Protein AF-A0A5D0UAW6-F1 (afdb_monomer_lite)

Sequence (133 aa):
MSIEPGSQIHQHVTAVAGTAYGVIGADLHVFGDGTPLYLLEEHRPSAVPDRAWLRELPSRMLNAGAGVVAFTGRNHERDELHAWREAGPRLAVRWLHAPGGQGKTRLADHIAAQAAADGWKVVVAVPHVGTPQ

Secondary structure (DSSP, 8-state):
-PPP------EEEEEETTEEEEEETTEEEEEETTEESEEEEE--PPPPPPHHHHHS-HHHHT-GGG--S-----HHHHHHHHHHHHHS-SS--------TTS-HHHHHHHHHHHHHHTT---EEEEEP-----

Foldseek 3Di:
DDDPDPDDWDKDWDDDPQWIWIATPNDTFIDRNNDGQWDKDFDDQQPQPDPVVCVVDVVSVVPLSNCPDPDDDPVVVLVVVVCCVPVPDPDDDDDDDDDPPPCSVVSVSVSQVVCVVVVDGDIDIDGDPPDDD

pLDDT: mean 70.13, std 14.57, range [38.91, 91.12]

Structure (mmCIF, N/CA/C/O backbone):
data_AF-A0A5D0UAW6-F1
#
_entry.id   AF-A0A5D0UAW6-F1
#
loop_
_atom_site.group_PDB
_atom_site.id
_atom_site.type_symbol
_atom_site.label_atom_id
_atom_site.label_alt_id
_atom_site.label_comp_id
_atom_site.label_asym_id
_atom_site.label_entity_id
_atom_site.label_seq_id
_atom_site.pdbx_PDB_ins_code
_atom_site.Cartn_x
_atom_site.Cartn_y
_atom_site.Cartn_z
_atom_site.occupancy
_atom_site.B_iso_or_equiv
_atom_site.auth_seq_id
_atom_site.auth_comp_id
_atom_site.auth_asym_id
_atom_site.auth_atom_id
_atom_site.pdbx_PDB_model_num
ATOM 1 N N . MET A 1 1 ? -47.775 -3.392 7.592 1.00 39.91 1 MET A N 1
ATOM 2 C CA . MET A 1 1 ? -46.657 -3.721 6.686 1.00 39.91 1 MET A CA 1
ATOM 3 C C . MET A 1 1 ? -45.847 -2.445 6.523 1.00 39.91 1 MET A C 1
ATOM 5 O O . MET A 1 1 ? -46.218 -1.603 5.719 1.00 39.91 1 MET A O 1
ATOM 9 N N . SER A 1 2 ? -44.872 -2.229 7.411 1.00 41.38 2 SER A N 1
ATOM 10 C CA . SER A 1 2 ? -44.042 -1.016 7.420 1.00 41.38 2 SER A CA 1
ATOM 11 C C . SER A 1 2 ? -42.870 -1.196 6.467 1.00 41.38 2 SER A C 1
ATOM 13 O O . SER A 1 2 ? -42.195 -2.220 6.513 1.00 41.38 2 SER A O 1
ATOM 15 N N . ILE A 1 3 ? -42.666 -0.208 5.604 1.00 51.91 3 ILE A N 1
ATOM 16 C CA . ILE A 1 3 ? -41.538 -0.113 4.682 1.00 51.91 3 ILE A CA 1
ATOM 17 C C . ILE A 1 3 ? -40.394 0.516 5.483 1.00 51.91 3 ILE A C 1
ATOM 19 O O . ILE A 1 3 ? -40.563 1.619 6.006 1.00 51.91 3 ILE A O 1
ATOM 23 N N . GLU A 1 4 ? -39.273 -0.186 5.650 1.00 52.78 4 GLU A N 1
ATOM 24 C CA . GLU A 1 4 ? -38.093 0.402 6.290 1.00 52.78 4 GLU A CA 1
ATOM 25 C C . GLU A 1 4 ? -37.549 1.558 5.433 1.00 52.78 4 GLU A C 1
ATOM 27 O O . GLU A 1 4 ? -37.501 1.431 4.204 1.00 52.78 4 GLU A O 1
ATOM 32 N N . PRO A 1 5 ? -37.146 2.693 6.034 1.00 55.34 5 PRO A N 1
ATOM 33 C CA . PRO A 1 5 ? -36.522 3.776 5.290 1.00 55.34 5 PRO A CA 1
ATOM 34 C C . PRO A 1 5 ? -35.193 3.277 4.715 1.00 55.34 5 PRO A C 1
ATOM 36 O O . PRO A 1 5 ? -34.257 2.959 5.448 1.00 55.34 5 PRO A O 1
ATOM 39 N N . GLY A 1 6 ? -35.134 3.177 3.385 1.00 56.69 6 GLY A N 1
ATOM 40 C CA . GLY A 1 6 ? -33.933 2.780 2.662 1.00 56.69 6 GLY A CA 1
ATOM 41 C C . GLY A 1 6 ? -32.744 3.657 3.053 1.00 56.69 6 GLY A C 1
ATOM 42 O O . GLY A 1 6 ? -32.873 4.874 3.172 1.00 56.69 6 GLY A O 1
ATOM 43 N N . SER A 1 7 ? -31.595 3.014 3.267 1.00 62.44 7 SER A N 1
ATOM 44 C CA . SER A 1 7 ? -30.302 3.652 3.521 1.00 62.44 7 SER A CA 1
ATOM 45 C C . SER A 1 7 ? -30.101 4.865 2.604 1.00 62.44 7 SER A C 1
ATOM 47 O O . SER A 1 7 ? -30.024 4.736 1.383 1.00 62.44 7 SER A O 1
ATOM 49 N N . GLN A 1 8 ? -30.054 6.057 3.198 1.00 68.88 8 GLN A N 1
ATOM 50 C CA . GLN A 1 8 ? -29.814 7.295 2.471 1.00 68.88 8 GLN A CA 1
ATOM 51 C C . GLN A 1 8 ? -28.344 7.333 2.035 1.00 68.88 8 GLN A C 1
ATOM 53 O O . GLN A 1 8 ? -27.440 7.398 2.868 1.00 68.88 8 GLN A O 1
ATOM 58 N N . ILE A 1 9 ? -28.094 7.276 0.726 1.00 66.81 9 ILE A N 1
ATOM 59 C CA . ILE A 1 9 ? -26.740 7.365 0.168 1.00 66.81 9 ILE A CA 1
ATOM 60 C C . ILE A 1 9 ? -26.354 8.845 0.066 1.00 66.81 9 ILE A C 1
ATOM 62 O O . ILE A 1 9 ? -26.978 9.610 -0.668 1.00 66.81 9 ILE A O 1
ATOM 66 N N . HIS A 1 10 ? -25.320 9.250 0.806 1.00 67.31 10 HIS A N 1
ATOM 67 C CA . HIS A 1 10 ? -24.727 10.584 0.715 1.00 67.31 10 HIS A CA 1
ATOM 68 C C . HIS A 1 10 ? -23.546 10.564 -0.258 1.00 67.31 10 HIS A C 1
ATOM 70 O O . HIS A 1 10 ? -22.573 9.843 -0.038 1.00 67.31 10 HIS A O 1
ATOM 76 N N . GLN A 1 11 ? -23.628 11.378 -1.310 1.00 69.25 11 GLN A N 1
ATOM 77 C CA . GLN A 1 11 ? -22.582 11.537 -2.318 1.00 69.25 11 GLN A CA 1
ATOM 78 C C . GLN A 1 11 ? -22.087 12.987 -2.333 1.00 69.25 11 GLN A C 1
ATOM 80 O O . GLN A 1 11 ? -22.890 13.919 -2.347 1.00 69.25 11 GLN A O 1
ATOM 85 N N . HIS A 1 12 ? -20.767 13.179 -2.353 1.00 67.12 12 HIS A N 1
ATOM 86 C CA . HIS A 1 12 ? -20.140 14.493 -2.530 1.00 67.12 12 HIS A CA 1
ATOM 87 C C . HIS A 1 12 ? -19.435 14.529 -3.885 1.00 67.12 12 HIS A C 1
ATOM 89 O O . HIS A 1 12 ? -18.561 13.697 -4.120 1.00 67.12 12 HIS A O 1
ATOM 95 N N . VAL A 1 13 ? -19.821 15.459 -4.767 1.00 72.38 13 VAL A N 1
ATOM 96 C CA . VAL A 1 13 ? -19.239 15.604 -6.111 1.00 72.38 13 VAL A CA 1
ATOM 97 C C . VAL A 1 13 ? -18.671 17.004 -6.297 1.00 72.38 13 VAL A C 1
ATOM 99 O O . VAL A 1 13 ? -19.409 17.983 -6.204 1.00 72.38 13 VAL A O 1
ATOM 102 N N . THR A 1 14 ? -17.385 17.089 -6.627 1.00 70.62 14 THR A N 1
ATOM 103 C CA . THR A 1 14 ? -16.693 18.345 -6.939 1.00 70.62 14 THR A CA 1
ATOM 104 C C . THR A 1 14 ? -16.177 18.291 -8.367 1.00 70.62 14 THR A C 1
ATOM 106 O O . THR A 1 14 ? -15.330 17.456 -8.668 1.00 70.62 14 THR A O 1
ATOM 109 N N . ALA A 1 15 ? -16.656 19.176 -9.244 1.00 70.81 15 ALA A N 1
ATOM 110 C CA . ALA A 1 15 ? -16.196 19.278 -10.629 1.00 70.81 15 ALA A CA 1
ATOM 111 C C . ALA A 1 15 ? -15.393 20.569 -10.847 1.00 70.81 15 ALA A C 1
ATOM 113 O O . ALA A 1 15 ? -15.895 21.664 -10.602 1.00 70.81 15 ALA A O 1
ATOM 114 N N . VAL A 1 16 ? -14.150 20.443 -11.313 1.00 63.53 16 VAL A N 1
ATOM 115 C CA . VAL A 1 16 ? -13.238 21.560 -11.594 1.00 63.53 16 VAL A CA 1
ATOM 116 C C . VAL A 1 16 ? -12.524 21.297 -12.917 1.00 63.53 16 VAL A C 1
ATOM 118 O O . VAL A 1 16 ? -11.873 20.269 -13.073 1.00 63.53 16 VAL A O 1
ATOM 121 N N . ALA A 1 17 ? -12.633 22.235 -13.865 1.00 57.81 17 ALA A N 1
ATOM 122 C CA . ALA A 1 17 ? -11.868 22.251 -15.120 1.00 57.81 17 ALA A CA 1
ATOM 123 C C . ALA A 1 17 ? -11.898 20.937 -15.942 1.00 57.81 17 ALA A C 1
ATOM 125 O O . ALA A 1 17 ? -10.888 20.545 -16.517 1.00 57.81 17 ALA A O 1
ATOM 126 N N . GLY A 1 18 ? -13.051 20.259 -16.008 1.00 59.44 18 GLY A N 1
ATOM 127 C CA . GLY A 1 18 ? -13.212 18.998 -16.756 1.00 59.44 18 GLY A CA 1
ATOM 128 C C . GLY A 1 18 ? -12.918 17.725 -15.952 1.00 59.44 18 GLY A C 1
ATOM 129 O O . GLY A 1 18 ? -13.060 16.628 -16.487 1.00 59.44 18 GLY A O 1
ATOM 130 N N . THR A 1 19 ? -12.575 17.865 -14.669 1.00 55.56 19 THR A N 1
ATOM 131 C CA . THR A 1 19 ? -12.339 16.751 -13.744 1.00 55.56 19 THR A CA 1
ATOM 132 C C . THR A 1 19 ? -13.393 16.753 -12.644 1.00 55.56 19 THR A C 1
ATOM 134 O O . THR A 1 19 ? -13.585 17.777 -11.989 1.00 55.56 19 THR A O 1
ATOM 137 N N . ALA A 1 20 ? -14.058 15.624 -12.403 1.00 66.75 20 ALA A N 1
ATOM 138 C CA . ALA A 1 20 ? -14.990 15.441 -11.295 1.00 66.75 20 ALA A CA 1
ATOM 139 C C . ALA A 1 20 ? -14.467 14.425 -10.271 1.00 66.75 20 ALA A C 1
ATOM 141 O O . ALA A 1 20 ? -14.036 13.331 -10.624 1.00 66.75 20 ALA A O 1
ATOM 142 N N . TYR A 1 21 ? -14.548 14.783 -8.993 1.00 68.06 21 TYR A N 1
ATOM 143 C CA . TYR A 1 21 ? -14.227 13.933 -7.850 1.00 68.06 21 TYR A CA 1
ATOM 144 C C . TYR A 1 21 ? -15.533 13.574 -7.147 1.00 68.06 21 TYR A C 1
ATOM 146 O O . TYR A 1 21 ? -16.244 14.475 -6.712 1.00 68.06 21 TYR A O 1
ATOM 154 N N . GLY A 1 22 ? -15.867 12.290 -7.052 1.00 71.62 22 GLY A N 1
ATOM 155 C CA . GLY A 1 22 ? -17.047 11.789 -6.352 1.00 71.62 22 GLY A CA 1
ATOM 156 C C . GLY A 1 22 ? -16.650 10.906 -5.177 1.00 71.62 22 GLY A C 1
ATOM 157 O O . GLY A 1 22 ? -15.844 10.006 -5.362 1.00 71.62 22 GLY A O 1
ATOM 158 N N . VAL A 1 23 ? -17.217 11.119 -3.990 1.00 65.00 23 VAL A N 1
ATOM 159 C CA . VAL A 1 23 ? -17.099 10.163 -2.874 1.00 65.00 23 VAL A CA 1
ATOM 160 C C . VAL A 1 23 ? -18.438 9.460 -2.676 1.00 65.00 23 VAL A C 1
ATOM 162 O O . VAL A 1 23 ? -19.427 10.128 -2.368 1.00 65.00 23 VAL A O 1
ATOM 165 N N . ILE A 1 24 ? -18.474 8.135 -2.855 1.00 69.50 24 ILE A N 1
ATOM 166 C CA . ILE A 1 24 ? -19.662 7.286 -2.652 1.00 69.50 24 ILE A CA 1
ATOM 167 C C . ILE A 1 24 ? -19.268 6.155 -1.710 1.00 69.50 24 ILE A C 1
ATOM 169 O O . ILE A 1 24 ? -18.373 5.386 -2.022 1.00 69.50 24 ILE A O 1
ATOM 173 N N . GLY A 1 25 ? -19.893 6.049 -0.536 1.00 57.22 25 GLY A N 1
ATOM 174 C CA . GLY A 1 25 ? -19.619 4.917 0.364 1.00 57.22 25 GLY A CA 1
ATOM 175 C C . GLY A 1 25 ? -18.151 4.774 0.807 1.00 57.22 25 GLY A C 1
ATOM 176 O O . GLY A 1 25 ? -17.753 3.676 1.173 1.00 57.22 25 GLY A O 1
ATOM 177 N N . ALA A 1 26 ? -17.390 5.880 0.816 1.00 55.69 26 ALA A N 1
ATOM 178 C CA . ALA A 1 26 ? -15.935 5.975 1.031 1.00 55.69 26 ALA A CA 1
ATOM 179 C C . ALA A 1 26 ? -15.029 5.660 -0.178 1.00 55.69 26 ALA A C 1
ATOM 181 O O . ALA A 1 26 ? -13.811 5.794 -0.058 1.00 55.69 26 ALA A O 1
ATOM 182 N N . ASP A 1 27 ? -15.596 5.364 -1.345 1.00 53.16 27 ASP A N 1
ATOM 183 C CA . ASP A 1 27 ? -14.846 5.201 -2.589 1.00 53.16 27 ASP A CA 1
ATOM 184 C C . ASP A 1 27 ? -14.652 6.558 -3.279 1.00 53.16 27 ASP A C 1
ATOM 186 O O . ASP A 1 27 ? -15.619 7.288 -3.514 1.00 53.16 27 ASP A O 1
ATOM 190 N N . LEU A 1 28 ? -13.399 6.912 -3.596 1.00 67.44 28 LEU A N 1
ATOM 191 C CA . LEU A 1 28 ? -13.067 8.096 -4.391 1.00 67.44 28 LEU A CA 1
ATOM 192 C C . LEU A 1 28 ? -13.106 7.743 -5.882 1.00 67.44 28 LEU A C 1
ATOM 194 O O . LEU A 1 28 ? -12.228 7.056 -6.400 1.00 67.44 28 LEU A O 1
ATOM 198 N N . HIS A 1 29 ? -14.088 8.287 -6.581 1.00 62.12 29 HIS A N 1
ATOM 199 C CA . HIS A 1 29 ? -14.189 8.267 -8.030 1.00 62.12 29 HIS A CA 1
ATOM 200 C C . HIS A 1 29 ? -13.548 9.529 -8.598 1.00 62.12 29 HIS A C 1
ATOM 202 O O . HIS A 1 29 ? -13.938 10.639 -8.236 1.00 62.12 29 HIS A O 1
ATOM 208 N N . VAL A 1 30 ? -12.591 9.373 -9.511 1.00 63.12 30 VAL A N 1
ATOM 209 C CA . VAL A 1 30 ? -12.059 10.491 -10.294 1.00 63.12 30 VAL A CA 1
ATOM 210 C C . VAL A 1 30 ? -12.454 10.279 -11.747 1.00 63.12 30 VAL A C 1
ATOM 212 O O . VAL A 1 30 ? -12.001 9.329 -12.384 1.00 63.12 30 VAL A O 1
ATOM 215 N N . PHE A 1 31 ? -13.317 11.156 -12.245 1.00 60.47 31 PHE A N 1
ATOM 216 C CA . PHE A 1 31 ? -13.723 11.225 -13.640 1.00 60.47 31 PHE A CA 1
ATOM 217 C C . PHE A 1 31 ? -12.933 12.356 -14.298 1.00 60.47 31 PHE A C 1
ATOM 219 O O . PHE A 1 31 ? -13.202 13.528 -14.043 1.00 60.47 31 PHE A O 1
ATOM 226 N N . GLY A 1 32 ? -11.950 12.024 -15.129 1.00 57.88 32 GLY A N 1
ATOM 227 C CA . GLY A 1 32 ? -11.595 12.895 -16.252 1.00 57.88 32 GLY A CA 1
ATOM 228 C C . GLY A 1 32 ? -12.517 12.518 -17.404 1.00 57.88 32 GLY A C 1
ATOM 229 O O . GLY A 1 32 ? -12.869 11.350 -17.472 1.00 57.88 32 GLY A O 1
ATOM 230 N N . ASP A 1 33 ? -12.992 13.479 -18.201 1.00 64.38 33 ASP A N 1
ATOM 231 C CA . ASP A 1 33 ? -13.823 13.294 -19.417 1.00 64.38 33 ASP A CA 1
ATOM 232 C C . ASP A 1 33 ? -15.067 12.363 -19.360 1.00 64.38 33 ASP A C 1
ATOM 234 O O . ASP A 1 33 ? -15.788 12.250 -20.348 1.00 64.38 33 ASP A O 1
ATOM 238 N N . GLY A 1 34 ? -15.393 11.775 -18.205 1.00 58.34 34 GLY A N 1
ATOM 239 C CA . GLY A 1 34 ? -16.431 10.755 -18.031 1.00 58.34 34 GLY A CA 1
ATOM 240 C C . GLY A 1 34 ? -15.894 9.327 -17.859 1.00 58.34 34 GLY A C 1
ATOM 241 O O . GLY A 1 34 ? -16.666 8.442 -17.489 1.00 58.34 34 GLY A O 1
ATOM 242 N N . THR A 1 35 ? -14.593 9.095 -18.040 1.00 60.78 35 THR A N 1
ATOM 243 C CA . THR A 1 35 ? -13.959 7.777 -17.905 1.00 60.78 35 THR A CA 1
ATOM 244 C C . THR A 1 35 ? -13.303 7.629 -16.520 1.00 60.78 35 THR A C 1
ATOM 246 O O . THR A 1 35 ? -12.631 8.559 -16.059 1.00 60.78 35 THR A O 1
ATOM 249 N N . PRO A 1 36 ? -13.481 6.503 -15.794 1.00 60.88 36 PRO A N 1
ATOM 250 C CA . PRO A 1 36 ? -12.807 6.311 -14.510 1.00 60.88 36 PRO A CA 1
ATOM 251 C C . PRO A 1 36 ? -11.289 6.335 -14.711 1.00 60.88 36 PRO A C 1
ATOM 253 O O . PRO A 1 36 ? -10.767 5.522 -15.464 1.00 60.88 36 PRO A O 1
ATOM 256 N N . LEU A 1 37 ? -10.574 7.238 -14.029 1.00 68.75 37 LEU A N 1
ATOM 257 C CA . LEU A 1 37 ? -9.111 7.349 -14.162 1.00 68.75 37 LEU A CA 1
ATOM 258 C C . LEU A 1 37 ? -8.361 6.150 -13.571 1.00 68.75 37 LEU A C 1
ATOM 260 O O . LEU A 1 37 ? -7.233 5.872 -13.976 1.00 68.75 37 LEU A O 1
ATOM 264 N N . TYR A 1 38 ? -8.971 5.454 -12.610 1.00 71.06 38 TYR A N 1
ATOM 265 C CA . TYR A 1 38 ? -8.411 4.268 -11.974 1.00 71.06 38 TYR A CA 1
ATOM 266 C C . TYR A 1 38 ? -9.475 3.184 -11.830 1.00 71.06 38 TYR A C 1
ATOM 268 O O . TYR A 1 38 ? -10.625 3.472 -11.495 1.00 71.06 38 TYR A O 1
ATOM 276 N N . LEU A 1 39 ? -9.072 1.935 -12.045 1.00 74.62 39 LEU A N 1
ATOM 277 C CA . LEU A 1 39 ? -9.877 0.749 -11.783 1.00 74.62 39 LEU A CA 1
ATOM 278 C C . LEU A 1 39 ? -9.359 0.060 -10.523 1.00 74.62 39 LEU A C 1
ATOM 280 O O . LEU A 1 39 ? -8.152 0.013 -10.288 1.00 74.62 39 LEU A O 1
ATOM 284 N N . LEU A 1 40 ? -10.276 -0.461 -9.708 1.00 79.88 40 LEU A N 1
ATOM 285 C CA . LEU A 1 40 ? -9.917 -1.300 -8.571 1.00 79.88 40 LEU A CA 1
ATOM 286 C C . LEU A 1 40 ? -9.858 -2.754 -9.023 1.00 79.88 40 LEU A C 1
ATOM 288 O O . LEU A 1 40 ? -10.861 -3.317 -9.460 1.00 79.88 40 LEU A O 1
ATOM 292 N N . GLU A 1 41 ? -8.690 -3.361 -8.880 1.00 82.06 41 GLU A N 1
ATOM 293 C CA . GLU A 1 41 ? -8.461 -4.767 -9.195 1.00 82.06 41 GLU A CA 1
ATOM 294 C C . GLU A 1 41 ? -8.003 -5.517 -7.949 1.00 82.06 41 GLU A C 1
ATOM 296 O O . GLU A 1 41 ? -7.393 -4.946 -7.044 1.00 82.06 41 GLU A O 1
ATOM 301 N N . GLU A 1 42 ? -8.299 -6.814 -7.880 1.00 83.56 42 GLU A N 1
ATOM 302 C CA . GLU A 1 42 ? -7.761 -7.661 -6.819 1.00 83.56 42 GLU A CA 1
ATOM 303 C C . GLU A 1 42 ? -6.235 -7.729 -6.933 1.00 83.56 42 GLU A C 1
ATOM 305 O O . GLU A 1 42 ? -5.692 -8.013 -8.004 1.00 83.56 42 GLU A O 1
ATOM 310 N N . HIS A 1 43 ? -5.539 -7.467 -5.824 1.00 86.56 43 HIS A N 1
ATOM 311 C CA . HIS A 1 43 ? -4.084 -7.496 -5.805 1.00 86.56 43 HIS A CA 1
ATOM 312 C C . HIS A 1 43 ? -3.582 -8.907 -6.118 1.00 86.56 43 HIS A C 1
ATOM 314 O O . HIS A 1 43 ? -3.795 -9.851 -5.353 1.00 86.56 43 HIS A O 1
ATOM 320 N N . ARG A 1 44 ? -2.821 -9.033 -7.204 1.00 81.06 44 ARG A N 1
ATOM 321 C CA . ARG A 1 44 ? -2.068 -10.244 -7.524 1.00 81.06 44 ARG A CA 1
ATOM 322 C C . ARG A 1 44 ? -0.594 -9.983 -7.239 1.00 81.06 44 ARG A C 1
ATOM 324 O O . ARG A 1 44 ? -0.051 -9.039 -7.810 1.00 81.06 44 ARG A O 1
ATOM 331 N N . PRO A 1 45 ? 0.065 -10.796 -6.393 1.00 68.56 45 PRO A N 1
ATOM 332 C CA . PRO A 1 45 ? 1.499 -10.672 -6.187 1.00 68.56 45 PRO A CA 1
ATOM 333 C C . PRO A 1 45 ? 2.218 -10.696 -7.535 1.00 68.56 45 PRO A C 1
ATOM 335 O O . PRO A 1 45 ? 1.932 -11.563 -8.365 1.00 68.56 45 PRO A O 1
ATOM 338 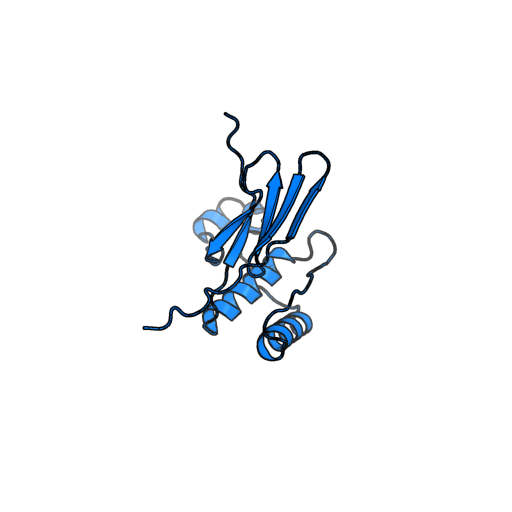N N . SER A 1 46 ? 3.147 -9.761 -7.745 1.00 65.12 46 SER A N 1
ATOM 339 C CA . SER A 1 46 ? 4.009 -9.774 -8.928 1.00 65.12 46 SER A CA 1
ATOM 340 C C . SER A 1 46 ? 4.645 -11.156 -9.062 1.00 65.12 46 SER A C 1
ATOM 342 O O . SER A 1 46 ? 5.354 -11.609 -8.158 1.00 65.12 46 SER A O 1
ATOM 344 N N . ALA A 1 47 ? 4.359 -11.848 -10.167 1.00 57.62 47 ALA A N 1
ATOM 345 C CA . ALA A 1 47 ? 4.944 -13.152 -10.430 1.00 57.62 47 ALA A CA 1
ATOM 346 C C . ALA A 1 47 ? 6.468 -13.003 -10.449 1.00 57.62 47 ALA A C 1
ATOM 348 O O . ALA A 1 47 ? 7.004 -12.157 -11.166 1.00 57.62 47 ALA A O 1
ATOM 349 N N . VAL A 1 48 ? 7.169 -13.814 -9.652 1.00 56.31 48 VAL A N 1
ATOM 350 C CA . VAL A 1 48 ? 8.629 -13.896 -9.738 1.00 56.31 48 VAL A CA 1
ATOM 351 C C . VAL A 1 48 ? 8.952 -14.337 -11.173 1.00 56.31 48 VAL A C 1
ATOM 353 O O . VAL A 1 48 ? 8.512 -15.419 -11.568 1.00 56.31 48 VAL A O 1
ATOM 356 N N . PRO A 1 49 ? 9.660 -13.531 -11.982 1.00 53.84 49 PRO A N 1
ATOM 357 C CA . PRO A 1 49 ? 10.010 -13.894 -13.342 1.00 53.84 49 PRO A CA 1
ATOM 358 C C . PRO A 1 49 ? 10.852 -15.163 -13.336 1.00 53.84 49 PRO A C 1
ATOM 360 O O . PRO A 1 49 ? 11.663 -15.389 -12.431 1.00 53.84 49 PRO A O 1
ATOM 363 N N . ASP A 1 50 ? 10.672 -15.977 -14.371 1.00 53.38 50 ASP A N 1
ATOM 364 C CA . ASP A 1 50 ? 11.422 -17.212 -14.544 1.00 53.38 50 ASP A CA 1
ATOM 365 C C . ASP A 1 50 ? 12.938 -16.944 -14.475 1.00 53.38 50 ASP A C 1
ATOM 367 O O . ASP A 1 50 ? 13.488 -16.082 -15.169 1.00 53.38 50 ASP A O 1
ATOM 371 N N . ARG A 1 51 ? 13.632 -17.711 -13.627 1.00 55.47 51 ARG A N 1
ATOM 372 C CA . ARG A 1 51 ? 15.089 -17.641 -13.461 1.00 55.47 51 ARG A CA 1
ATOM 373 C C . ARG A 1 51 ? 15.829 -17.901 -14.771 1.00 55.47 51 ARG A C 1
ATOM 375 O O . ARG A 1 51 ? 16.928 -17.373 -14.926 1.00 55.47 51 ARG A O 1
ATOM 382 N N . ALA A 1 52 ? 15.268 -18.693 -15.686 1.00 58.19 52 ALA A N 1
ATOM 383 C CA . ALA A 1 52 ? 15.848 -18.904 -17.009 1.00 58.19 52 ALA A CA 1
ATOM 384 C C . ALA A 1 52 ? 15.809 -17.611 -17.844 1.00 58.19 52 ALA A C 1
ATOM 386 O O . ALA A 1 52 ? 16.844 -17.171 -18.338 1.00 58.19 52 ALA A O 1
ATOM 387 N N . TRP A 1 53 ? 14.662 -16.928 -17.877 1.00 56.66 53 TRP A N 1
ATOM 388 C CA . TRP A 1 53 ? 14.456 -15.661 -18.591 1.00 56.66 53 TRP A CA 1
ATOM 389 C C . TRP A 1 53 ? 15.297 -14.494 -18.039 1.00 56.66 53 TRP A C 1
ATOM 391 O O . TRP A 1 53 ? 15.761 -13.624 -18.783 1.00 56.66 53 TRP A O 1
ATOM 401 N N . LEU A 1 54 ? 15.529 -14.481 -16.722 1.00 52.19 54 LEU A N 1
ATOM 402 C CA . LEU A 1 54 ? 16.367 -13.485 -16.042 1.00 52.19 54 LEU A CA 1
ATOM 403 C C . LEU A 1 54 ? 17.862 -13.636 -16.348 1.00 52.19 54 LEU A C 1
ATOM 405 O O . LEU A 1 54 ? 18.594 -12.651 -16.296 1.00 52.19 54 LEU A O 1
ATOM 409 N N . ARG A 1 55 ? 18.318 -14.854 -16.662 1.00 58.62 55 ARG A N 1
ATOM 410 C CA . ARG A 1 55 ? 19.726 -15.158 -16.968 1.00 58.62 55 ARG A CA 1
ATOM 411 C C . ARG A 1 55 ? 20.119 -14.838 -18.408 1.00 58.62 55 ARG A C 1
ATOM 413 O O . ARG A 1 55 ? 21.308 -14.729 -18.681 1.00 58.62 55 ARG A O 1
ATOM 420 N N . GLU A 1 56 ? 19.151 -14.660 -19.304 1.00 58.28 56 GLU A N 1
ATOM 421 C CA . GLU A 1 56 ? 19.414 -14.309 -20.706 1.00 58.28 56 GLU A CA 1
ATOM 422 C C . GLU A 1 56 ? 20.003 -12.902 -20.867 1.00 58.28 56 GLU A C 1
ATOM 424 O O . GLU A 1 56 ? 20.769 -12.660 -21.794 1.00 58.28 56 GLU A O 1
ATOM 429 N N . LEU A 1 57 ? 19.668 -11.969 -19.967 1.00 57.84 57 LEU A N 1
ATOM 430 C CA . LEU A 1 57 ? 20.137 -10.583 -20.013 1.00 57.84 57 LEU A CA 1
ATOM 431 C C . LEU A 1 57 ? 20.400 -10.069 -18.588 1.00 57.84 57 LEU A C 1
ATOM 433 O O . LEU A 1 57 ? 19.442 -9.827 -17.851 1.00 57.84 57 LEU A O 1
ATOM 437 N N . PRO A 1 58 ? 21.666 -9.819 -18.199 1.00 54.69 58 PRO A N 1
ATOM 438 C CA . PRO A 1 58 ? 22.018 -9.335 -16.858 1.00 54.69 58 PRO A CA 1
ATOM 439 C C . PRO A 1 58 ? 21.293 -8.043 -16.447 1.00 54.69 58 PRO A C 1
ATOM 441 O O . PRO A 1 58 ? 20.997 -7.831 -15.273 1.00 54.69 58 PRO A O 1
ATOM 444 N N . SER A 1 59 ? 20.932 -7.196 -17.415 1.00 55.34 59 SER A N 1
ATOM 445 C CA . SER A 1 59 ? 20.144 -5.978 -17.196 1.00 55.34 59 SER A CA 1
ATOM 446 C C . SER A 1 59 ? 18.713 -6.244 -16.707 1.00 55.34 59 SER A C 1
ATOM 448 O O . SER A 1 59 ? 18.135 -5.389 -16.040 1.00 55.34 59 SER A O 1
ATOM 450 N N . ARG A 1 60 ? 18.137 -7.430 -16.958 1.00 59.00 60 ARG A N 1
ATOM 451 C CA . ARG A 1 60 ? 16.803 -7.819 -16.456 1.00 59.00 60 ARG A CA 1
ATOM 452 C C . ARG A 1 60 ? 16.811 -8.105 -14.955 1.00 59.00 60 ARG A C 1
ATOM 454 O O . ARG A 1 60 ? 15.818 -7.840 -14.287 1.00 59.00 60 ARG A O 1
ATOM 461 N N . MET A 1 61 ? 17.941 -8.560 -14.410 1.00 50.72 61 MET A N 1
ATOM 462 C CA . MET A 1 61 ? 18.126 -8.725 -12.962 1.00 50.72 61 MET A CA 1
ATOM 463 C C . MET A 1 61 ? 18.202 -7.382 -12.216 1.00 50.72 61 MET A C 1
ATOM 465 O O . MET A 1 61 ? 17.951 -7.342 -11.014 1.00 50.72 61 MET A O 1
ATOM 469 N N . LEU A 1 62 ? 18.511 -6.286 -12.923 1.00 52.56 62 LEU A N 1
ATOM 470 C CA . LEU A 1 62 ? 18.508 -4.916 -12.394 1.00 52.56 62 LEU A CA 1
ATOM 471 C C . LEU A 1 62 ? 17.126 -4.243 -12.468 1.00 52.56 62 LEU A C 1
ATOM 473 O O . LEU A 1 62 ? 16.951 -3.139 -11.953 1.00 52.56 62 LEU A O 1
ATOM 477 N N . ASN A 1 63 ? 16.136 -4.881 -13.097 1.00 49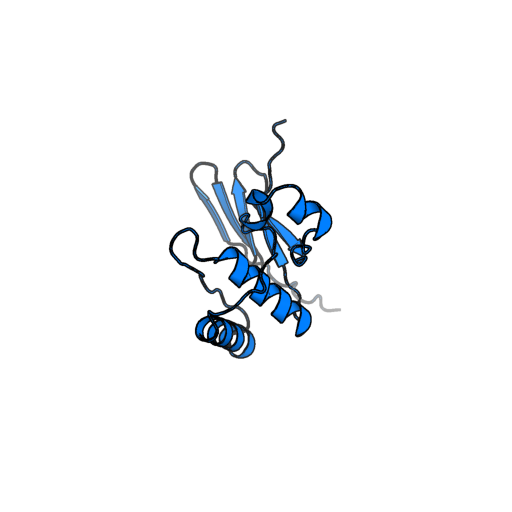.94 63 ASN A N 1
ATOM 478 C CA . ASN A 1 63 ? 14.810 -4.305 -13.263 1.00 49.94 63 ASN A CA 1
ATOM 479 C C . ASN A 1 63 ? 13.997 -4.486 -11.967 1.00 49.94 63 ASN A C 1
ATOM 481 O O . ASN A 1 63 ? 13.698 -5.603 -11.552 1.00 49.94 63 ASN A O 1
ATOM 485 N N . ALA A 1 64 ? 13.655 -3.388 -11.289 1.00 46.62 64 ALA A N 1
ATOM 486 C CA . ALA A 1 64 ? 13.072 -3.410 -9.942 1.00 46.62 64 ALA A CA 1
ATOM 487 C C . ALA A 1 64 ? 11.698 -4.112 -9.850 1.00 46.62 64 ALA A C 1
ATOM 489 O O . ALA A 1 64 ? 11.325 -4.561 -8.765 1.00 46.62 64 ALA A O 1
ATOM 490 N N . GLY A 1 65 ? 10.982 -4.248 -10.975 1.00 45.81 65 GLY A N 1
ATOM 491 C CA . GLY A 1 65 ? 9.727 -5.006 -11.083 1.00 45.81 65 GLY A CA 1
ATOM 492 C C . GLY A 1 65 ? 9.908 -6.525 -11.181 1.00 45.81 65 GLY A C 1
ATOM 493 O O . GLY A 1 65 ? 8.939 -7.267 -11.109 1.00 45.81 65 GLY A O 1
ATOM 494 N N . ALA A 1 66 ? 11.144 -7.008 -11.319 1.00 47.97 66 ALA A N 1
ATOM 495 C CA . ALA A 1 66 ? 11.436 -8.415 -11.556 1.00 47.97 66 ALA A CA 1
ATOM 496 C C . ALA A 1 66 ? 11.537 -9.266 -10.277 1.00 47.97 66 ALA A C 1
ATOM 498 O O . ALA A 1 66 ? 11.893 -10.427 -10.374 1.00 47.97 66 ALA A O 1
ATOM 499 N N . GLY A 1 67 ? 11.314 -8.738 -9.066 1.00 48.41 67 GLY A N 1
ATOM 500 C CA . GLY A 1 67 ? 11.235 -9.561 -7.839 1.00 48.41 67 GLY A CA 1
ATOM 501 C C . GLY A 1 67 ? 12.427 -10.501 -7.537 1.00 48.41 67 GLY A C 1
ATOM 502 O O . GLY A 1 67 ? 12.306 -11.373 -6.685 1.00 48.41 67 GLY A O 1
ATOM 503 N N . VAL A 1 68 ? 13.573 -10.354 -8.221 1.00 50.47 68 VAL A N 1
ATOM 504 C CA . VAL A 1 68 ? 14.672 -11.351 -8.251 1.00 50.47 68 VAL A CA 1
ATOM 505 C C . VAL A 1 68 ? 15.405 -11.464 -6.917 1.00 50.47 68 VAL A C 1
ATOM 507 O O . VAL A 1 68 ? 15.980 -12.497 -6.582 1.00 50.47 68 VAL A O 1
ATOM 510 N N . VAL A 1 69 ? 15.374 -10.389 -6.139 1.00 51.34 69 VAL A N 1
ATOM 511 C CA . VAL A 1 69 ? 15.885 -10.352 -4.768 1.00 51.34 69 VAL A CA 1
ATOM 512 C C . VAL A 1 69 ? 14.683 -10.506 -3.837 1.00 51.34 69 VAL A C 1
ATOM 514 O O . VAL A 1 69 ? 13.612 -10.007 -4.166 1.00 51.34 69 VAL A O 1
ATOM 517 N N . ALA A 1 70 ? 14.817 -11.138 -2.672 1.00 55.06 70 ALA A N 1
ATOM 518 C CA . ALA A 1 70 ? 13.782 -11.043 -1.638 1.00 55.06 70 ALA A CA 1
ATOM 519 C C . ALA A 1 70 ? 13.626 -9.575 -1.190 1.00 55.06 70 ALA A C 1
ATOM 521 O O . ALA A 1 70 ? 14.584 -8.802 -1.239 1.00 55.06 70 ALA A O 1
ATOM 522 N N . PHE A 1 71 ? 12.432 -9.121 -0.803 1.00 59.25 71 PHE A N 1
ATOM 523 C CA . PHE A 1 71 ? 12.319 -7.817 -0.141 1.00 59.25 71 PHE A CA 1
ATOM 524 C C . PHE A 1 71 ? 12.989 -7.916 1.236 1.00 59.25 71 PHE A C 1
ATOM 526 O O . PHE A 1 71 ? 12.555 -8.692 2.084 1.00 59.25 71 PHE A O 1
ATOM 533 N N . THR A 1 72 ? 14.089 -7.190 1.430 1.00 60.12 72 THR A N 1
ATOM 534 C CA . THR A 1 72 ? 14.872 -7.192 2.671 1.00 60.12 72 THR A CA 1
ATOM 535 C C . THR A 1 72 ? 14.962 -5.775 3.234 1.00 60.12 72 THR A C 1
ATOM 537 O O . THR A 1 72 ? 14.988 -4.794 2.491 1.00 60.12 72 THR A O 1
ATOM 540 N N . GLY A 1 73 ? 15.003 -5.659 4.563 1.00 72.44 73 GLY A N 1
ATOM 541 C CA . GLY A 1 73 ? 15.053 -4.370 5.255 1.00 72.44 73 GLY A CA 1
ATOM 542 C C . GLY A 1 73 ? 13.683 -3.710 5.460 1.00 72.44 73 GLY A C 1
ATOM 543 O O . GLY A 1 73 ? 12.636 -4.331 5.286 1.00 72.44 73 GLY A O 1
ATOM 544 N N . ARG A 1 74 ? 13.709 -2.440 5.896 1.00 76.00 74 ARG A N 1
ATOM 545 C CA . ARG A 1 74 ? 12.531 -1.622 6.266 1.00 76.00 74 ARG A CA 1
ATOM 546 C C . ARG A 1 74 ? 11.625 -2.259 7.333 1.00 76.00 74 ARG A C 1
ATOM 548 O O . ARG A 1 74 ? 10.437 -1.972 7.370 1.00 76.00 74 ARG A O 1
ATOM 555 N N . ASN A 1 75 ? 12.187 -3.092 8.216 1.00 80.00 75 ASN A N 1
ATOM 556 C CA . ASN A 1 75 ? 11.439 -3.811 9.258 1.00 80.00 75 ASN A CA 1
ATOM 557 C C . ASN A 1 75 ? 10.573 -2.868 10.102 1.00 80.00 75 ASN A C 1
ATOM 559 O O . ASN A 1 75 ? 9.376 -3.082 10.185 1.00 80.00 75 ASN A O 1
ATOM 563 N N . HIS A 1 76 ? 11.146 -1.765 10.592 1.00 80.94 76 HIS A N 1
ATOM 564 C CA . HIS A 1 76 ? 10.411 -0.774 11.382 1.00 80.94 76 HIS A CA 1
ATOM 565 C C . HIS A 1 76 ? 9.164 -0.241 10.663 1.00 80.94 76 HIS A C 1
ATOM 567 O O . HIS A 1 76 ? 8.081 -0.173 11.224 1.00 80.94 76 HIS A O 1
ATOM 573 N N . GLU A 1 77 ? 9.303 0.103 9.387 1.00 84.31 77 GLU A N 1
ATOM 574 C CA . GLU A 1 77 ? 8.210 0.667 8.598 1.00 84.31 77 GLU A CA 1
ATOM 575 C C . GLU A 1 77 ? 7.154 -0.384 8.244 1.00 84.31 77 GLU A C 1
ATOM 577 O O . GLU A 1 77 ? 5.967 -0.080 8.171 1.00 84.31 77 GLU A O 1
ATOM 582 N N . ARG A 1 78 ? 7.571 -1.644 8.073 1.00 87.50 78 ARG A N 1
ATOM 583 C CA . ARG A 1 78 ? 6.651 -2.774 7.921 1.00 87.50 78 ARG A CA 1
ATOM 584 C C . ARG A 1 78 ? 5.860 -3.012 9.203 1.00 87.50 78 ARG A C 1
ATOM 586 O O . ARG A 1 78 ? 4.645 -3.160 9.125 1.00 87.50 78 ARG A O 1
ATOM 593 N N . ASP A 1 79 ? 6.532 -3.007 10.350 1.00 86.62 79 ASP A N 1
ATOM 594 C CA . ASP A 1 79 ? 5.914 -3.211 11.659 1.00 86.62 79 ASP A CA 1
ATOM 595 C C . ASP A 1 79 ? 4.920 -2.084 11.965 1.00 86.62 79 ASP A C 1
ATOM 597 O O . ASP A 1 79 ? 3.798 -2.342 12.393 1.00 86.62 79 ASP A O 1
ATOM 601 N N . GLU A 1 80 ? 5.272 -0.836 11.645 1.00 89.38 80 GLU A N 1
ATOM 602 C CA . GLU A 1 80 ? 4.358 0.301 11.755 1.00 89.38 80 GLU A CA 1
ATOM 603 C C . GLU A 1 80 ? 3.133 0.182 10.842 1.00 89.38 80 GLU A C 1
ATOM 605 O O . GLU A 1 80 ? 2.030 0.555 11.246 1.00 89.38 80 GLU A O 1
ATOM 610 N N . LEU A 1 81 ? 3.308 -0.259 9.592 1.00 89.44 81 LEU A N 1
ATOM 611 C CA . LEU A 1 81 ? 2.199 -0.425 8.647 1.00 89.44 81 LEU A CA 1
ATOM 612 C C . LEU A 1 81 ? 1.290 -1.586 9.057 1.00 89.44 81 LEU A C 1
ATOM 614 O O . LEU A 1 81 ? 0.071 -1.468 8.951 1.00 89.44 81 LEU A O 1
ATOM 618 N N . HIS A 1 82 ? 1.867 -2.666 9.582 1.00 89.44 82 HIS A N 1
ATOM 619 C CA . HIS A 1 82 ? 1.120 -3.783 10.144 1.00 89.44 82 HIS A CA 1
ATOM 620 C C . HIS A 1 82 ? 0.328 -3.355 11.387 1.00 89.44 82 HIS A C 1
ATOM 622 O O . HIS A 1 82 ? -0.877 -3.573 11.455 1.00 89.44 82 HIS A O 1
ATOM 628 N N . ALA A 1 83 ? 0.968 -2.681 12.347 1.00 89.81 83 ALA A N 1
ATOM 629 C CA . ALA A 1 83 ? 0.296 -2.178 13.545 1.00 89.81 83 ALA A CA 1
ATOM 630 C C . ALA A 1 83 ? -0.831 -1.194 13.199 1.00 89.81 83 ALA A C 1
ATOM 632 O O . ALA A 1 83 ? -1.907 -1.250 13.788 1.00 89.81 83 ALA A O 1
ATOM 633 N N . TRP A 1 84 ? -0.610 -0.325 12.210 1.00 90.62 84 TRP A N 1
ATOM 634 C CA . TRP A 1 84 ? -1.638 0.583 11.705 1.00 90.62 84 TRP A CA 1
ATOM 635 C C . TRP A 1 84 ? -2.843 -0.158 11.107 1.00 90.62 84 TRP A C 1
ATOM 637 O O . TRP A 1 84 ? -3.974 0.235 11.383 1.00 90.62 84 TRP A O 1
ATOM 647 N N . ARG A 1 85 ? -2.617 -1.228 10.330 1.00 89.81 85 ARG A N 1
ATOM 648 C CA . ARG A 1 85 ? -3.689 -2.064 9.763 1.00 89.81 85 ARG A CA 1
ATOM 649 C C . ARG A 1 85 ? -4.531 -2.728 10.858 1.00 89.81 85 ARG A C 1
ATOM 651 O O . ARG A 1 85 ? -5.751 -2.731 10.757 1.00 89.81 85 ARG A O 1
ATOM 658 N N . GLU A 1 86 ? -3.883 -3.268 11.890 1.00 89.69 86 GLU A N 1
ATOM 659 C CA . GLU A 1 86 ? -4.548 -4.057 12.939 1.00 89.69 86 GLU A CA 1
ATOM 660 C C . GLU A 1 86 ? -5.233 -3.210 14.020 1.00 89.69 86 GLU A C 1
ATOM 662 O O . GLU A 1 86 ? -6.309 -3.560 14.495 1.00 89.69 86 GLU A O 1
ATOM 667 N N . ALA A 1 87 ? -4.611 -2.104 14.434 1.00 87.75 87 ALA A N 1
ATOM 668 C CA . ALA A 1 87 ? -5.074 -1.292 15.564 1.00 87.75 87 ALA A CA 1
ATOM 669 C C . ALA A 1 87 ? -5.725 0.038 15.144 1.00 87.75 87 ALA A C 1
ATOM 671 O O . ALA A 1 87 ? -6.133 0.829 15.997 1.00 87.75 87 ALA A O 1
ATOM 672 N N . GLY A 1 88 ? -5.781 0.322 13.841 1.00 78.88 88 GLY A N 1
ATOM 673 C CA . GLY A 1 88 ? -6.356 1.548 13.301 1.00 78.88 88 GLY A CA 1
ATOM 674 C C . GLY A 1 88 ? -7.887 1.618 13.409 1.00 78.88 88 GLY A C 1
ATOM 675 O O . GLY A 1 88 ? -8.559 0.621 13.676 1.00 78.88 88 GLY A O 1
ATOM 676 N N . PRO A 1 89 ? -8.480 2.805 13.184 1.00 81.56 89 PRO A N 1
ATOM 677 C CA . PRO A 1 89 ? -9.928 2.935 13.053 1.00 81.56 89 PRO A CA 1
ATOM 678 C C . PRO A 1 89 ? -10.441 2.139 11.842 1.00 81.56 89 PRO A C 1
ATOM 680 O O . PRO A 1 89 ? -9.701 1.903 10.890 1.00 81.56 89 PRO A O 1
ATOM 683 N N . ARG A 1 90 ? -11.742 1.796 11.837 1.00 80.88 90 ARG A N 1
ATOM 684 C CA . ARG A 1 90 ? -12.396 0.986 10.782 1.00 80.88 90 ARG A CA 1
ATOM 685 C C . ARG A 1 90 ? -12.091 1.452 9.350 1.00 80.88 90 ARG A C 1
ATOM 687 O O . ARG A 1 90 ? -12.071 0.632 8.440 1.00 80.88 90 ARG A O 1
ATOM 694 N N . LEU A 1 91 ? -11.906 2.754 9.148 1.00 82.38 91 LEU A N 1
ATOM 695 C CA . LEU A 1 91 ? -11.489 3.341 7.881 1.00 82.38 91 LEU A CA 1
ATOM 696 C C . LEU A 1 91 ? 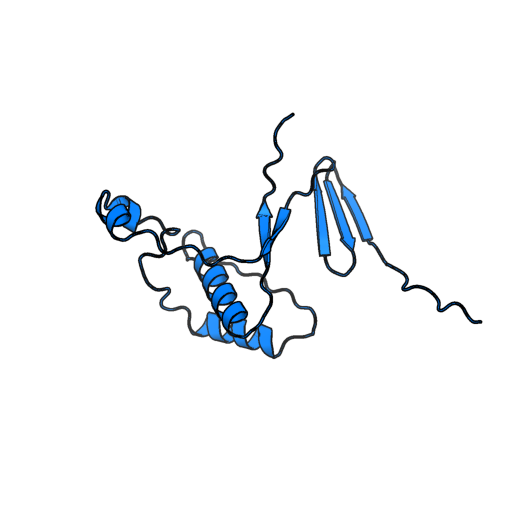-10.317 4.284 8.150 1.00 82.38 91 LEU A C 1
ATOM 698 O O . LEU A 1 91 ? -10.453 5.242 8.913 1.00 82.38 91 LEU A O 1
ATOM 702 N N . ALA A 1 92 ? -9.181 4.015 7.517 1.00 83.00 92 ALA A N 1
ATOM 703 C CA . ALA A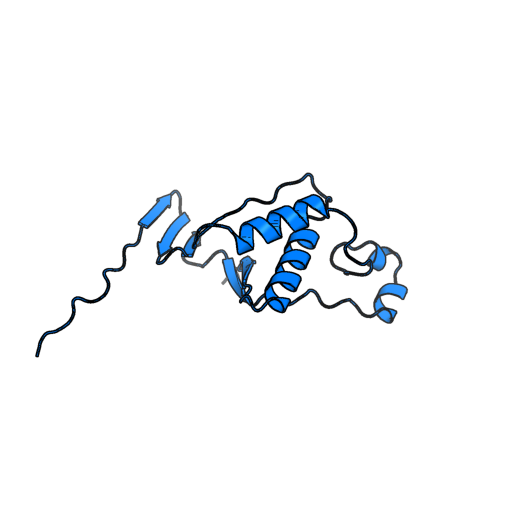 1 92 ? -7.969 4.804 7.657 1.00 83.00 92 ALA A CA 1
ATOM 704 C C . ALA A 1 92 ? -7.246 4.908 6.314 1.00 83.00 92 ALA A C 1
ATOM 706 O O . ALA A 1 92 ? -7.287 3.990 5.498 1.00 83.00 92 ALA A O 1
ATOM 707 N N . VAL A 1 93 ? -6.534 6.014 6.113 1.00 86.00 93 VAL A N 1
ATOM 708 C CA . VAL A 1 93 ? -5.671 6.227 4.948 1.00 86.00 93 VAL A CA 1
ATOM 709 C C . VAL A 1 93 ? -4.278 6.569 5.449 1.00 86.00 93 VAL A C 1
ATOM 711 O O . VAL A 1 93 ? -4.128 7.383 6.362 1.00 86.00 93 VAL A O 1
ATOM 714 N N . ARG A 1 94 ? -3.253 5.962 4.847 1.00 86.62 94 ARG A N 1
ATOM 715 C CA . ARG A 1 94 ? -1.854 6.271 5.140 1.00 86.62 94 ARG A CA 1
ATOM 716 C C . ARG A 1 94 ? -1.090 6.521 3.849 1.00 86.62 94 ARG A C 1
ATOM 718 O O . ARG A 1 94 ? -1.158 5.736 2.909 1.00 86.62 94 ARG A O 1
ATOM 725 N N . TRP A 1 95 ? -0.364 7.633 3.816 1.00 85.19 95 TRP A N 1
ATOM 726 C CA . TRP A 1 95 ? 0.435 8.034 2.666 1.00 85.19 95 TRP A CA 1
ATOM 727 C C . TRP A 1 95 ? 1.844 7.447 2.770 1.00 85.19 95 TRP A C 1
ATOM 729 O O . TRP A 1 95 ? 2.582 7.769 3.700 1.00 85.19 95 TRP A O 1
ATOM 739 N N . LEU A 1 96 ? 2.251 6.636 1.790 1.00 83.19 96 LEU A N 1
ATOM 740 C CA . LEU A 1 96 ? 3.618 6.124 1.689 1.00 83.19 96 LEU A CA 1
ATOM 741 C C . LEU A 1 96 ? 4.465 7.019 0.771 1.00 83.19 96 LEU A C 1
ATOM 743 O O . LEU A 1 96 ? 4.261 7.053 -0.442 1.00 83.19 96 LEU A O 1
ATOM 747 N N . HIS A 1 97 ? 5.459 7.713 1.329 1.00 80.12 97 HIS A N 1
ATOM 748 C CA . HIS A 1 97 ? 6.383 8.569 0.575 1.00 80.12 97 HIS A CA 1
ATOM 749 C C . HIS A 1 97 ? 7.849 8.197 0.810 1.00 80.12 97 HIS A C 1
ATOM 751 O O . HIS A 1 97 ? 8.226 7.665 1.843 1.00 80.12 97 HIS A O 1
ATOM 757 N N . ALA A 1 98 ? 8.689 8.496 -0.179 1.00 73.00 98 ALA A N 1
ATOM 758 C CA . ALA A 1 98 ? 10.138 8.307 -0.176 1.00 73.00 98 ALA A CA 1
ATOM 759 C C . ALA A 1 98 ? 10.711 8.956 -1.451 1.00 73.00 98 ALA A C 1
ATOM 761 O O . ALA A 1 98 ? 9.969 9.110 -2.430 1.00 73.00 98 ALA A O 1
ATOM 762 N N . PRO A 1 99 ? 12.016 9.245 -1.517 1.00 73.88 99 PRO A N 1
ATOM 763 C CA . PRO A 1 99 ? 12.693 9.597 -2.766 1.00 73.88 99 PRO A CA 1
ATOM 764 C C . PRO A 1 99 ? 12.519 8.537 -3.874 1.00 73.88 99 PRO A C 1
ATOM 766 O O . PRO A 1 99 ? 12.146 7.383 -3.617 1.00 73.88 99 PRO A O 1
ATOM 769 N N . GLY A 1 100 ? 12.749 8.923 -5.132 1.00 72.81 100 GLY A N 1
ATOM 770 C CA . GLY A 1 100 ? 12.730 8.002 -6.278 1.00 72.81 100 GLY A CA 1
ATOM 771 C C . GLY A 1 100 ? 13.693 6.823 -6.082 1.00 72.81 100 GLY A C 1
ATOM 772 O O . GLY A 1 100 ? 14.728 6.966 -5.441 1.00 72.81 100 GLY A O 1
ATOM 773 N N . GLY A 1 101 ? 13.330 5.634 -6.570 1.00 69.31 101 GLY A N 1
ATOM 774 C CA . GLY A 1 101 ? 14.181 4.437 -6.477 1.00 69.31 101 GLY A CA 1
ATOM 775 C C . GLY A 1 101 ? 14.232 3.732 -5.111 1.00 69.31 101 GLY A C 1
ATOM 776 O O . GLY A 1 101 ? 14.741 2.623 -5.035 1.00 69.31 101 GLY A O 1
ATOM 777 N N . GLN A 1 102 ? 13.636 4.284 -4.048 1.00 73.56 102 GLN A N 1
ATOM 778 C CA . GLN A 1 102 ? 13.663 3.696 -2.690 1.00 73.56 102 GLN A CA 1
ATOM 779 C C . GLN A 1 102 ? 12.669 2.532 -2.462 1.00 73.56 102 GLN A C 1
ATOM 781 O O . GLN A 1 102 ? 12.263 2.243 -1.338 1.00 73.56 102 GLN A O 1
ATOM 786 N N . GLY A 1 103 ? 12.200 1.884 -3.533 1.00 74.88 103 GLY A N 1
ATOM 787 C CA . GLY A 1 103 ? 11.374 0.676 -3.426 1.00 74.88 103 GLY A CA 1
ATOM 788 C C . GLY A 1 103 ? 9.999 0.855 -2.763 1.00 74.88 103 GLY A C 1
ATOM 789 O O . GLY A 1 103 ? 9.529 -0.072 -2.114 1.00 74.88 103 GLY A O 1
ATOM 790 N N . LYS A 1 104 ? 9.333 2.013 -2.906 1.00 83.31 104 LYS A N 1
ATOM 791 C CA 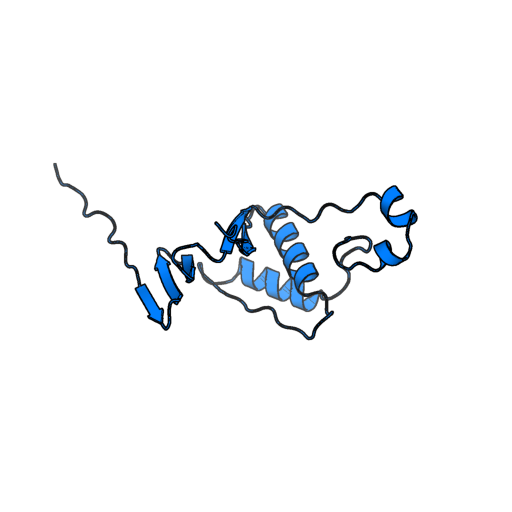. LYS A 1 104 ? 7.965 2.239 -2.375 1.00 83.31 104 LYS A CA 1
ATOM 792 C C . LYS A 1 104 ? 6.949 1.240 -2.917 1.00 83.31 104 LYS A C 1
ATOM 794 O O . LYS A 1 104 ? 6.220 0.648 -2.137 1.00 83.31 104 LYS A O 1
ATOM 799 N N . THR A 1 105 ? 6.952 1.040 -4.234 1.00 80.94 105 THR A N 1
ATOM 800 C CA . THR A 1 105 ? 6.077 0.071 -4.906 1.00 80.94 105 THR A CA 1
ATOM 801 C C . THR A 1 105 ? 6.311 -1.323 -4.347 1.00 80.94 105 THR A C 1
ATOM 803 O O . THR A 1 105 ? 5.382 -1.997 -3.941 1.00 80.94 105 THR A O 1
ATOM 806 N N . ARG A 1 106 ? 7.580 -1.695 -4.176 1.00 79.38 106 ARG A N 1
ATOM 807 C CA . ARG A 1 106 ? 7.956 -2.993 -3.627 1.00 79.38 106 ARG A CA 1
ATOM 808 C C . ARG A 1 106 ? 7.555 -3.174 -2.159 1.00 79.38 106 ARG A C 1
ATOM 810 O O . ARG A 1 106 ? 7.199 -4.278 -1.772 1.00 79.38 106 ARG A O 1
ATOM 817 N N . LEU A 1 107 ? 7.607 -2.113 -1.346 1.00 85.25 107 LEU A N 1
ATOM 818 C CA . LEU A 1 107 ? 7.077 -2.143 0.021 1.00 85.25 107 LEU A CA 1
ATOM 819 C C . LEU A 1 107 ? 5.550 -2.298 0.013 1.00 85.25 107 LEU A C 1
ATOM 821 O O . LEU A 1 107 ? 5.034 -3.096 0.786 1.00 85.25 107 LEU A O 1
ATOM 825 N N . ALA A 1 108 ? 4.842 -1.568 -0.853 1.00 86.94 108 ALA A N 1
ATOM 826 C CA . ALA A 1 108 ? 3.390 -1.669 -0.971 1.00 86.94 108 ALA A CA 1
ATOM 827 C C . ALA A 1 108 ? 2.960 -3.087 -1.381 1.00 86.94 108 ALA A C 1
ATOM 829 O O . ALA A 1 108 ? 2.127 -3.679 -0.700 1.00 86.94 108 ALA A O 1
ATOM 830 N N . ASP A 1 109 ? 3.607 -3.666 -2.398 1.00 86.12 109 ASP A N 1
ATOM 831 C CA . ASP A 1 109 ? 3.365 -5.043 -2.852 1.00 86.12 109 ASP A CA 1
ATOM 832 C C . ASP A 1 109 ? 3.653 -6.065 -1.744 1.00 86.12 109 ASP A C 1
ATOM 834 O O . ASP A 1 109 ? 2.910 -7.026 -1.551 1.00 86.12 109 ASP A O 1
ATOM 838 N N . HIS A 1 110 ? 4.728 -5.853 -0.976 1.00 86.44 110 HIS A N 1
ATOM 839 C CA . HIS A 1 110 ? 5.082 -6.729 0.139 1.00 86.44 110 HIS A CA 1
ATOM 840 C C . HIS A 1 110 ? 4.016 -6.701 1.241 1.00 86.44 110 HIS A C 1
ATOM 842 O O . HIS A 1 110 ? 3.581 -7.752 1.705 1.00 86.44 110 HIS A O 1
ATOM 848 N N . ILE A 1 111 ? 3.562 -5.512 1.646 1.00 89.25 111 ILE A N 1
ATOM 849 C CA . ILE A 1 111 ? 2.508 -5.356 2.661 1.00 89.25 111 ILE A CA 1
ATOM 850 C C . ILE A 1 111 ? 1.167 -5.903 2.159 1.00 89.25 111 ILE A C 1
ATOM 852 O O . ILE A 1 111 ? 0.467 -6.568 2.920 1.00 89.25 111 ILE A O 1
ATOM 856 N N . ALA A 1 112 ? 0.837 -5.695 0.884 1.00 90.12 112 ALA A N 1
ATOM 857 C CA . ALA A 1 112 ? -0.346 -6.258 0.243 1.00 90.12 112 ALA A CA 1
ATOM 858 C C . ALA A 1 112 ? -0.330 -7.796 0.255 1.00 90.12 112 ALA A C 1
ATOM 860 O O . ALA A 1 112 ?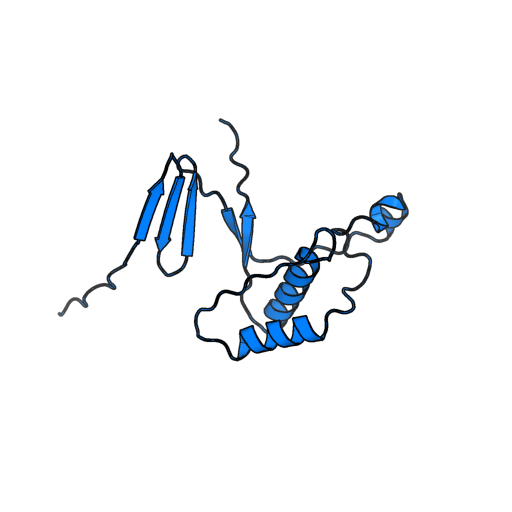 -1.317 -8.421 0.640 1.00 90.12 112 ALA A O 1
ATOM 861 N N . ALA A 1 113 ? 0.803 -8.417 -0.087 1.00 88.44 113 ALA A N 1
ATOM 862 C CA . ALA A 1 113 ? 0.955 -9.868 -0.034 1.00 88.44 113 ALA A CA 1
ATOM 863 C C . ALA A 1 113 ? 0.833 -10.421 1.398 1.00 88.44 113 ALA A C 1
ATOM 865 O O . ALA A 1 113 ? 0.167 -11.435 1.602 1.00 88.44 113 ALA A O 1
ATOM 866 N N . GLN A 1 114 ? 1.429 -9.750 2.393 1.00 89.12 114 GLN A N 1
ATOM 867 C CA . GLN A 1 114 ? 1.277 -10.139 3.801 1.00 89.12 114 GLN A CA 1
ATOM 868 C C . GLN A 1 114 ? -0.180 -10.012 4.266 1.00 89.12 114 GLN A C 1
ATOM 870 O O . GLN A 1 114 ? -0.709 -10.943 4.856 1.00 89.12 114 GLN A O 1
ATOM 875 N N . ALA A 1 115 ? -0.860 -8.909 3.944 1.00 90.88 115 ALA A N 1
ATOM 876 C CA . ALA A 1 115 ? -2.260 -8.718 4.314 1.00 90.88 115 ALA A CA 1
ATOM 877 C C . ALA A 1 115 ? -3.182 -9.772 3.697 1.00 90.88 115 ALA A C 1
ATOM 879 O O . ALA A 1 115 ? -4.033 -10.314 4.400 1.00 90.88 115 ALA A O 1
ATOM 880 N N . ALA A 1 116 ? -2.977 -10.119 2.425 1.00 90.31 116 ALA A N 1
ATOM 881 C CA . ALA A 1 116 ? -3.716 -11.205 1.791 1.00 90.31 116 ALA A CA 1
ATOM 882 C C . ALA A 1 116 ? -3.484 -12.553 2.501 1.00 90.31 116 ALA A C 1
ATOM 884 O O . ALA A 1 116 ? -4.436 -13.299 2.721 1.00 90.31 116 ALA A O 1
ATOM 885 N N . ALA A 1 117 ? -2.243 -12.847 2.911 1.00 89.25 117 ALA A N 1
ATOM 886 C CA . ALA A 1 117 ? -1.919 -14.052 3.680 1.00 89.25 117 ALA A CA 1
ATOM 887 C C . ALA A 1 117 ? -2.572 -14.066 5.075 1.00 89.25 117 ALA A C 1
ATOM 889 O O . ALA A 1 117 ? -2.970 -15.127 5.551 1.00 89.25 117 ALA A O 1
ATOM 890 N N . ASP A 1 118 ? -2.743 -12.894 5.687 1.00 91.12 118 ASP A N 1
ATOM 891 C CA . ASP A 1 118 ? -3.434 -12.710 6.969 1.00 91.12 118 ASP A CA 1
ATOM 892 C C . ASP A 1 118 ? -4.975 -12.713 6.825 1.00 91.12 118 ASP A C 1
ATOM 894 O O . ASP A 1 118 ? -5.693 -12.498 7.800 1.00 91.12 118 ASP A O 1
ATOM 898 N N . GLY A 1 119 ? -5.505 -12.950 5.617 1.00 89.56 119 GLY A N 1
ATOM 899 C CA . GLY A 1 119 ? -6.941 -13.080 5.347 1.00 89.56 119 GLY A CA 1
ATOM 900 C C . GLY A 1 119 ? -7.651 -11.790 4.926 1.00 89.56 119 GLY A C 1
ATOM 901 O O . GLY A 1 119 ? -8.876 -11.781 4.792 1.00 89.56 119 GLY A O 1
ATOM 902 N N . TRP A 1 120 ? -6.919 -10.701 4.688 1.00 90.56 120 TRP A N 1
ATOM 903 C CA . TRP A 1 120 ? -7.504 -9.462 4.182 1.00 90.56 120 TRP A CA 1
ATOM 904 C C . TRP A 1 120 ? -7.810 -9.557 2.686 1.00 90.56 120 TRP A C 1
ATOM 906 O O . TRP A 1 120 ? -7.012 -10.064 1.899 1.00 90.56 120 TRP A O 1
ATOM 916 N N . LYS A 1 121 ? -8.930 -8.963 2.259 1.00 90.56 121 LYS A N 1
ATOM 917 C CA . LYS A 1 121 ? -9.144 -8.662 0.840 1.00 90.56 121 LYS A CA 1
ATOM 918 C C . LYS A 1 121 ? -8.302 -7.448 0.465 1.00 90.56 121 LYS A C 1
ATOM 920 O O . LYS A 1 121 ? -8.504 -6.368 1.015 1.00 90.56 121 LYS A O 1
ATOM 925 N N . VAL A 1 122 ? -7.397 -7.619 -0.494 1.00 90.50 122 VAL A N 1
ATOM 926 C CA . VAL A 1 122 ? -6.501 -6.550 -0.944 1.00 90.50 122 VAL A CA 1
ATOM 927 C C . VAL A 1 122 ? -6.827 -6.160 -2.380 1.00 90.50 122 VAL A C 1
ATOM 929 O O . VAL A 1 122 ? -6.931 -7.014 -3.260 1.00 90.50 122 VAL A O 1
ATOM 932 N N . VAL A 1 123 ? -6.987 -4.859 -2.614 1.00 88.38 123 VAL A N 1
ATOM 933 C CA . VAL A 1 123 ? -7.268 -4.275 -3.930 1.00 88.38 123 VAL A CA 1
ATOM 934 C C . VAL A 1 123 ? -6.240 -3.200 -4.259 1.00 88.38 123 VAL A C 1
ATOM 936 O O . VAL A 1 123 ? -5.741 -2.516 -3.365 1.00 88.38 123 VAL A O 1
ATOM 939 N N . VAL A 1 124 ? -5.919 -3.058 -5.540 1.00 87.44 124 VAL A N 1
ATOM 940 C CA . VAL A 1 124 ? -5.024 -2.028 -6.077 1.00 87.44 124 VAL A CA 1
ATOM 941 C C . VAL A 1 124 ? -5.790 -1.115 -7.023 1.00 87.44 124 VAL A C 1
ATOM 943 O O . VAL A 1 124 ? -6.657 -1.572 -7.761 1.00 87.44 124 VAL A O 1
ATOM 946 N N . ALA A 1 125 ? -5.453 0.173 -7.009 1.00 83.50 125 ALA A N 1
ATOM 947 C CA . ALA A 1 125 ? -5.942 1.134 -7.987 1.00 83.50 125 ALA A CA 1
ATOM 948 C C . ALA A 1 125 ? -4.961 1.191 -9.165 1.00 83.50 125 ALA A C 1
ATOM 950 O O . ALA A 1 125 ? -3.843 1.690 -9.021 1.00 83.50 125 ALA A O 1
ATOM 951 N N . VAL A 1 126 ? -5.368 0.674 -10.322 1.00 80.25 126 VAL A N 1
ATOM 952 C CA . VAL A 1 126 ? -4.568 0.697 -11.553 1.00 80.25 126 VAL A CA 1
ATOM 953 C C . VAL A 1 126 ? -5.050 1.824 -12.465 1.00 80.25 126 VAL A C 1
ATOM 955 O O . VAL A 1 126 ? -6.261 2.008 -12.584 1.00 80.25 126 VAL A O 1
ATOM 958 N N . PRO A 1 127 ? -4.153 2.608 -13.095 1.00 76.94 127 PRO A N 1
ATOM 959 C CA . PRO A 1 127 ? -4.566 3.622 -14.055 1.00 76.94 127 PRO A CA 1
ATOM 960 C C . PRO A 1 127 ? -5.375 2.988 -15.186 1.00 76.94 127 PRO A C 1
ATOM 962 O O . PRO A 1 127 ? -4.933 2.021 -15.808 1.00 76.94 127 PRO A O 1
ATOM 965 N N . HIS A 1 128 ? -6.542 3.549 -15.477 1.00 67.56 128 HIS A N 1
ATOM 966 C CA . HIS A 1 128 ? -7.269 3.202 -16.682 1.00 67.56 128 HIS A CA 1
ATOM 967 C C . HIS A 1 128 ? -6.560 3.846 -17.873 1.00 67.56 128 HIS A C 1
ATOM 969 O O . HIS A 1 128 ? -6.480 5.071 -17.982 1.00 67.56 128 HIS A O 1
ATOM 975 N N . VAL A 1 129 ? -6.034 3.023 -18.779 1.00 64.00 129 VAL A N 1
ATOM 976 C CA . VAL A 1 129 ? -5.596 3.511 -20.085 1.00 64.00 129 VAL A CA 1
ATOM 977 C C . VAL A 1 129 ? -6.863 3.689 -20.907 1.00 64.00 129 VAL A C 1
ATOM 979 O O . VAL A 1 129 ? -7.375 2.722 -21.467 1.00 64.00 129 VAL A O 1
ATOM 982 N N . GLY A 1 130 ? -7.398 4.910 -20.924 1.00 54.78 130 GLY A N 1
ATOM 983 C CA . GLY A 1 130 ? -8.472 5.262 -21.842 1.00 54.78 130 GLY A CA 1
ATOM 984 C C . GLY A 1 130 ? -8.017 4.913 -23.252 1.00 54.78 130 GLY A C 1
ATOM 985 O O . GLY A 1 130 ? -7.026 5.456 -23.740 1.00 54.78 130 GLY A O 1
ATOM 986 N N . THR A 1 131 ? -8.672 3.950 -23.893 1.00 46.88 131 THR A N 1
ATOM 987 C CA . THR A 1 131 ? -8.469 3.735 -25.324 1.00 46.88 131 THR A CA 1
ATOM 988 C C . THR A 1 131 ? -8.895 5.016 -26.033 1.00 46.88 131 THR A C 1
ATOM 990 O O . THR A 1 131 ? -10.047 5.417 -25.851 1.00 46.88 131 THR A O 1
ATOM 993 N N . PRO A 1 132 ? -8.021 5.670 -26.821 1.00 42.50 132 PRO A N 1
ATOM 994 C CA . PRO A 1 132 ? -8.488 6.719 -27.710 1.00 42.50 132 PRO A CA 1
ATOM 995 C C . PRO A 1 132 ? -9.482 6.075 -28.686 1.00 42.50 132 PRO A C 1
ATOM 997 O O . PRO A 1 132 ? -9.147 5.075 -29.326 1.00 42.50 132 PRO A O 1
ATOM 1000 N N . GLN A 1 133 ? -10.715 6.589 -28.717 1.00 38.91 133 GLN A N 1
ATOM 1001 C CA . GLN A 1 133 ? -11.663 6.304 -29.799 1.00 38.91 133 GLN A CA 1
ATOM 1002 C C . GLN A 1 133 ? -11.208 6.985 -31.088 1.00 38.91 133 GLN A C 1
ATOM 1004 O O . GLN A 1 133 ? -10.672 8.114 -30.999 1.00 38.91 133 GLN A O 1
#

Radius of gyration: 19.82 Å; chains: 1; bounding box: 69×41×45 Å